Protein AF-A0A3N5SC02-F1 (afdb_monomer_lite)

Sequence (130 aa):
MKNLKIAFLLISLFAVVNLIISGACYLYIGITEFKGYLVGTTLSFLLSALWVLGARKGMKSNTMVLLAITLGGFPLRLALQGVFAFAGLYIIKMSTMHFALAFLVGTILSLIVEIWFFNTMTVPGRKKLQ

Radius of gyration: 16.86 Å; chains: 1; bounding box: 32×32×55 Å

Foldseek 3Di:
DVLLVVLVVLLVVVLVVLVVVLVVCPVPPHDQLSVLSVVLSVVLSVLLVVLSVQCVVCVVPDLVSNVCSLVVSLVVLVVVLVVCLVCCVPPVVHDSVSNSVNNVVSNVSSSVSSVVSSVVPPDPDDDPPD

Structure (mmCIF, N/CA/C/O backbone):
data_AF-A0A3N5SC02-F1
#
_entry.id   AF-A0A3N5SC02-F1
#
loop_
_atom_site.group_PDB
_atom_site.id
_atom_site.type_symbol
_atom_site.label_atom_id
_atom_site.label_alt_id
_atom_site.label_comp_id
_atom_site.label_asym_id
_atom_site.label_entity_id
_atom_site.label_seq_id
_atom_site.pdbx_PDB_ins_code
_atom_site.Cartn_x
_atom_site.Cartn_y
_atom_site.Cartn_z
_atom_site.occupancy
_atom_site.B_iso_or_equiv
_atom_site.auth_seq_id
_atom_site.auth_comp_id
_atom_site.auth_asym_id
_atom_site.auth_atom_id
_atom_site.pdbx_PDB_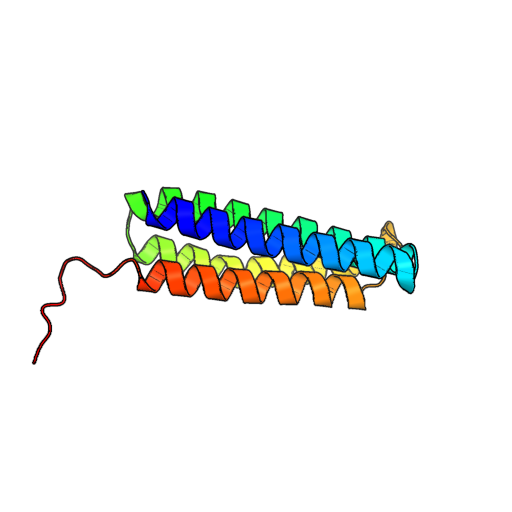model_num
ATOM 1 N N . MET A 1 1 ? -18.161 4.319 12.500 1.00 51.88 1 MET A N 1
ATOM 2 C CA . MET A 1 1 ? -18.091 4.019 11.044 1.00 51.88 1 MET A CA 1
ATOM 3 C C . MET A 1 1 ? -17.614 5.187 10.171 1.00 51.88 1 MET A C 1
ATOM 5 O O . MET A 1 1 ? -17.079 4.908 9.107 1.00 51.88 1 MET A O 1
ATOM 9 N N . LYS A 1 2 ? -17.751 6.465 10.576 1.00 59.88 2 LYS A N 1
ATOM 10 C CA . LYS A 1 2 ? -17.233 7.614 9.796 1.00 59.88 2 LYS A CA 1
ATOM 11 C C . LYS A 1 2 ? -15.700 7.586 9.621 1.00 59.88 2 LYS A C 1
ATOM 13 O O . LYS A 1 2 ? -15.235 7.693 8.495 1.00 59.88 2 LYS A O 1
ATOM 18 N N . ASN A 1 3 ? -14.937 7.301 10.680 1.00 61.72 3 ASN A N 1
ATOM 19 C CA . ASN A 1 3 ? -13.461 7.299 10.631 1.00 61.72 3 ASN A CA 1
ATOM 20 C C . ASN A 1 3 ? -12.879 6.206 9.715 1.00 61.72 3 ASN A C 1
ATOM 22 O O . ASN A 1 3 ? -11.865 6.426 9.066 1.00 61.72 3 ASN A O 1
ATOM 26 N N . LEU A 1 4 ? -13.550 5.053 9.597 1.00 61.84 4 LEU A N 1
ATOM 27 C CA . LEU A 1 4 ? -13.118 3.967 8.705 1.00 61.84 4 LEU A CA 1
ATOM 28 C C . LEU A 1 4 ? -13.371 4.309 7.229 1.00 61.84 4 LEU A C 1
ATOM 30 O O . LEU A 1 4 ? -12.553 3.983 6.376 1.00 61.84 4 LEU A O 1
ATOM 34 N N . LYS A 1 5 ? -14.464 5.030 6.931 1.00 63.69 5 LYS A N 1
ATOM 35 C CA . LYS A 1 5 ? -14.701 5.581 5.587 1.00 63.69 5 LYS A CA 1
ATOM 36 C C . LYS A 1 5 ? -13.642 6.621 5.218 1.00 63.69 5 LYS A C 1
ATOM 38 O O . LYS A 1 5 ? -13.185 6.616 4.086 1.00 63.69 5 LYS A O 1
ATOM 43 N N . ILE A 1 6 ? -13.226 7.461 6.169 1.00 68.50 6 ILE A N 1
ATOM 44 C CA . ILE A 1 6 ? -12.163 8.458 5.965 1.00 68.50 6 ILE A CA 1
ATOM 45 C C . ILE A 1 6 ? -10.810 7.772 5.724 1.00 68.50 6 ILE A C 1
ATOM 47 O O . ILE A 1 6 ? -10.120 8.135 4.781 1.00 68.50 6 ILE A O 1
ATOM 51 N N . ALA A 1 7 ? -10.466 6.737 6.498 1.00 64.50 7 ALA A N 1
ATOM 52 C CA . ALA A 1 7 ? -9.244 5.958 6.283 1.00 64.50 7 ALA A CA 1
ATOM 53 C C . ALA A 1 7 ? -9.222 5.281 4.901 1.00 64.50 7 ALA A C 1
ATOM 55 O O . ALA A 1 7 ? -8.219 5.347 4.195 1.00 64.50 7 ALA A O 1
ATOM 56 N N . PHE A 1 8 ? -10.347 4.694 4.476 1.00 68.38 8 PHE A N 1
ATOM 57 C CA . PHE A 1 8 ? -10.476 4.126 3.132 1.00 68.38 8 PHE A CA 1
ATOM 58 C C . PHE A 1 8 ? -10.337 5.192 2.036 1.00 68.38 8 PHE A C 1
ATOM 60 O O . PHE A 1 8 ? -9.669 4.959 1.033 1.00 68.38 8 PHE A O 1
ATOM 67 N N . LEU A 1 9 ? -10.922 6.375 2.240 1.00 70.38 9 LEU A N 1
ATOM 68 C CA . LEU A 1 9 ? -10.839 7.487 1.293 1.00 70.38 9 LEU A CA 1
ATOM 69 C C . LEU A 1 9 ? -9.403 8.025 1.188 1.00 70.38 9 LEU A C 1
ATOM 71 O O . LEU A 1 9 ? -8.939 8.255 0.078 1.00 70.38 9 LEU A O 1
ATOM 75 N N . LEU A 1 10 ? -8.663 8.127 2.301 1.00 70.50 10 LEU A N 1
ATOM 76 C CA . LEU A 1 10 ? -7.239 8.487 2.281 1.00 70.50 10 LEU A CA 1
ATOM 77 C C . LEU A 1 10 ? -6.390 7.445 1.543 1.00 70.50 10 LEU A C 1
ATOM 79 O O . LEU A 1 10 ? -5.578 7.812 0.700 1.00 70.50 10 LEU A O 1
ATOM 83 N N . ILE A 1 11 ? -6.589 6.152 1.818 1.00 72.62 11 ILE A N 1
ATOM 84 C CA . ILE A 1 11 ? -5.855 5.074 1.134 1.00 72.62 11 ILE A CA 1
ATOM 85 C C . ILE A 1 11 ? -6.156 5.090 -0.369 1.00 72.62 11 ILE A C 1
ATOM 87 O O . ILE A 1 11 ? -5.247 4.965 -1.187 1.00 72.62 11 ILE A O 1
ATOM 91 N N . SER A 1 12 ? -7.419 5.306 -0.743 1.00 67.81 12 SER A N 1
ATOM 92 C CA . SER A 1 12 ? -7.824 5.447 -2.141 1.00 67.81 12 SER A CA 1
ATOM 93 C C . SER A 1 12 ? -7.222 6.691 -2.797 1.00 67.81 12 SER A C 1
ATOM 95 O O . SER A 1 12 ? -6.819 6.623 -3.953 1.00 67.81 12 SER A O 1
ATOM 97 N N . LEU A 1 13 ? -7.130 7.816 -2.084 1.00 72.56 13 LEU A N 1
ATOM 98 C CA . LEU A 1 13 ? -6.510 9.041 -2.590 1.00 72.56 13 LEU A CA 1
ATOM 99 C C . LEU A 1 13 ? -5.019 8.821 -2.877 1.00 72.56 13 LEU A C 1
ATOM 101 O O . LEU A 1 13 ? -4.547 9.157 -3.960 1.00 72.56 13 LEU A O 1
ATOM 105 N N . PHE A 1 14 ? -4.291 8.190 -1.953 1.00 71.69 14 PHE A N 1
ATOM 106 C CA . PHE A 1 14 ? -2.880 7.857 -2.158 1.00 71.69 14 PHE A CA 1
ATOM 107 C C . PHE A 1 14 ? -2.666 6.862 -3.299 1.00 71.69 14 PHE A C 1
ATOM 109 O O . PHE A 1 14 ? -1.689 6.977 -4.038 1.00 71.69 14 PHE A O 1
ATOM 116 N N . ALA A 1 15 ? -3.589 5.920 -3.491 1.00 68.19 15 ALA A N 1
ATOM 117 C CA . ALA A 1 15 ? -3.555 5.013 -4.630 1.00 68.19 15 ALA A CA 1
ATOM 118 C C . ALA A 1 15 ? -3.702 5.763 -5.959 1.00 68.19 15 ALA A C 1
ATOM 120 O O . ALA A 1 15 ? -2.938 5.509 -6.884 1.00 68.19 15 ALA A O 1
ATOM 121 N N . VAL A 1 16 ? -4.631 6.721 -6.038 1.00 73.94 16 VAL A N 1
ATOM 122 C CA . VAL A 1 16 ? -4.832 7.557 -7.232 1.00 73.94 16 VAL A CA 1
ATOM 123 C C . VAL A 1 16 ? -3.602 8.423 -7.507 1.00 73.94 16 VAL A C 1
ATOM 125 O O . VAL A 1 16 ? -3.158 8.488 -8.648 1.00 73.94 16 VAL A O 1
ATOM 128 N N . VAL A 1 17 ? -2.996 9.022 -6.477 1.00 74.19 17 VAL A N 1
ATOM 129 C CA . VAL A 1 17 ? -1.755 9.804 -6.624 1.00 74.19 17 VAL A CA 1
ATOM 130 C C . VAL A 1 17 ? -0.606 8.932 -7.139 1.00 74.19 17 VAL A C 1
ATOM 132 O O . VAL A 1 17 ? 0.047 9.306 -8.110 1.00 74.19 17 VAL A O 1
ATOM 135 N N . ASN A 1 18 ? -0.395 7.742 -6.569 1.00 70.44 18 ASN A N 1
ATOM 136 C CA . ASN A 1 18 ? 0.639 6.821 -7.056 1.00 70.44 18 ASN A CA 1
ATOM 137 C C . ASN A 1 18 ? 0.348 6.309 -8.479 1.00 70.44 18 ASN A C 1
ATOM 139 O O . ASN A 1 18 ? 1.276 6.093 -9.255 1.00 70.44 18 ASN A O 1
ATOM 143 N N . LEU A 1 19 ? -0.923 6.172 -8.862 1.00 68.75 19 LEU A N 1
ATOM 144 C CA . LEU A 1 19 ? -1.324 5.787 -10.218 1.00 68.75 19 LEU A CA 1
ATOM 145 C C . LEU A 1 19 ? -1.057 6.913 -11.232 1.00 68.75 19 LEU A C 1
ATOM 147 O O . LEU A 1 19 ? -0.580 6.642 -12.332 1.00 68.75 19 LEU A O 1
ATOM 151 N N . ILE A 1 20 ? -1.265 8.175 -10.847 1.00 74.50 20 ILE A N 1
ATOM 152 C CA . ILE A 1 20 ? -0.893 9.346 -11.660 1.00 74.50 20 ILE A CA 1
ATOM 153 C C . ILE A 1 20 ? 0.631 9.412 -11.841 1.00 74.50 20 ILE A C 1
ATOM 155 O O . ILE A 1 20 ? 1.105 9.626 -12.956 1.00 74.50 20 ILE A O 1
ATOM 159 N N . ILE A 1 21 ? 1.410 9.159 -10.782 1.00 67.94 21 ILE A N 1
ATOM 160 C CA . ILE A 1 21 ? 2.882 9.123 -10.855 1.00 67.94 21 ILE A CA 1
ATOM 161 C C . ILE A 1 21 ? 3.363 7.945 -11.720 1.00 67.94 21 ILE A C 1
ATOM 163 O O . ILE A 1 21 ? 4.306 8.091 -12.499 1.00 67.94 21 ILE A O 1
ATOM 167 N N . SER A 1 22 ? 2.674 6.801 -11.661 1.00 62.59 22 SER A N 1
ATOM 168 C CA . SER A 1 22 ? 2.912 5.674 -12.567 1.00 62.59 22 SER A CA 1
ATOM 169 C C . SER A 1 22 ? 2.674 6.073 -14.029 1.00 62.59 22 SER A C 1
ATOM 171 O O . SER A 1 22 ? 3.526 5.820 -14.878 1.00 62.59 22 SER A O 1
ATOM 173 N N . GLY A 1 23 ? 1.567 6.765 -14.322 1.00 59.59 23 GLY A N 1
ATOM 174 C CA . GLY A 1 23 ? 1.273 7.297 -15.656 1.00 59.59 23 GLY A CA 1
ATOM 175 C C . GLY A 1 23 ? 2.305 8.321 -16.141 1.00 59.59 23 GLY A C 1
ATOM 176 O O . GLY A 1 23 ? 2.686 8.304 -17.309 1.00 59.59 23 GLY A O 1
ATOM 177 N N . ALA A 1 24 ? 2.838 9.154 -15.246 1.00 61.88 24 ALA A N 1
ATOM 178 C CA . ALA A 1 24 ? 3.940 10.056 -15.570 1.00 61.88 24 ALA A CA 1
ATOM 179 C C . ALA A 1 24 ? 5.234 9.285 -15.907 1.00 61.88 24 ALA A C 1
ATOM 181 O O . ALA A 1 24 ? 5.892 9.598 -16.896 1.00 61.88 24 ALA A O 1
ATOM 182 N N . CYS A 1 25 ? 5.567 8.216 -15.172 1.00 58.50 25 CYS A N 1
ATOM 183 C CA . CYS A 1 25 ? 6.717 7.359 -15.505 1.00 58.50 25 CYS A CA 1
ATOM 184 C C . CYS A 1 25 ? 6.578 6.681 -16.881 1.00 58.50 25 CYS A C 1
ATOM 186 O O . CYS A 1 25 ? 7.583 6.476 -17.565 1.00 58.50 25 CYS A O 1
ATOM 188 N N . TYR A 1 26 ? 5.349 6.372 -17.313 1.00 58.19 26 TYR A N 1
ATOM 189 C CA . TYR A 1 26 ? 5.083 5.835 -18.652 1.00 58.19 26 TYR A CA 1
ATOM 190 C C . TYR A 1 26 ? 5.417 6.835 -19.764 1.00 58.19 26 TYR A C 1
ATOM 192 O O . TYR A 1 26 ? 5.976 6.445 -20.786 1.00 58.19 26 TYR A O 1
ATOM 200 N N . LEU A 1 27 ? 5.098 8.116 -19.561 1.00 59.44 27 LEU A N 1
ATOM 201 C CA . LEU A 1 27 ? 5.285 9.158 -20.573 1.00 59.44 27 LEU A CA 1
ATOM 202 C C . LEU A 1 27 ? 6.741 9.629 -20.702 1.00 59.44 27 LEU A C 1
ATOM 204 O O . LEU A 1 27 ? 7.139 10.027 -21.792 1.00 59.44 27 LEU A O 1
ATOM 208 N N . TYR A 1 28 ? 7.529 9.581 -19.621 1.00 61.53 28 TYR A N 1
ATOM 209 C CA . TYR A 1 28 ? 8.853 10.218 -19.585 1.00 61.53 28 TYR A CA 1
ATOM 210 C C . TYR A 1 28 ? 10.060 9.265 -19.543 1.00 61.53 28 TYR A C 1
ATOM 212 O O . TYR A 1 28 ? 11.162 9.722 -19.833 1.00 61.53 28 TYR A O 1
ATOM 220 N N . ILE A 1 29 ? 9.908 7.980 -19.177 1.00 59.47 29 ILE A N 1
ATOM 221 C CA . ILE A 1 29 ? 11.071 7.123 -18.840 1.00 59.47 29 ILE A CA 1
ATOM 222 C C . ILE A 1 29 ? 11.095 5.785 -19.601 1.00 59.47 29 ILE A C 1
ATOM 224 O O . ILE A 1 29 ? 12.144 5.396 -20.111 1.00 59.47 29 ILE A O 1
ATOM 228 N N . GLY A 1 30 ? 9.963 5.079 -19.722 1.00 63.91 30 GLY A N 1
ATOM 229 C CA . GLY A 1 30 ? 9.870 3.853 -20.530 1.00 63.91 30 GLY A CA 1
ATOM 230 C C . GLY A 1 30 ? 9.012 2.726 -19.938 1.00 63.91 30 GLY A C 1
ATOM 231 O O . GLY A 1 30 ? 8.626 2.730 -18.769 1.00 63.91 30 GLY A O 1
ATOM 232 N N . ILE A 1 31 ? 8.716 1.715 -20.767 1.00 67.12 31 ILE A N 1
ATOM 233 C CA . ILE A 1 31 ? 7.772 0.615 -20.465 1.00 67.12 31 ILE A CA 1
ATOM 234 C C . ILE A 1 31 ? 8.225 -0.276 -19.296 1.00 67.12 31 ILE A C 1
ATOM 236 O O . ILE A 1 31 ? 7.392 -0.772 -18.535 1.00 67.12 31 ILE A O 1
ATOM 240 N N . THR A 1 32 ? 9.529 -0.508 -19.141 1.00 67.62 32 THR A N 1
ATOM 241 C CA . THR A 1 32 ? 10.099 -1.341 -18.065 1.00 67.62 32 THR A CA 1
ATOM 242 C C . THR A 1 32 ? 9.962 -0.690 -16.690 1.00 67.62 32 THR A C 1
ATOM 244 O O . THR A 1 32 ? 9.711 -1.384 -15.701 1.00 67.62 32 THR A O 1
ATOM 247 N N . GLU A 1 33 ? 10.064 0.638 -16.643 1.00 69.25 33 GLU A N 1
ATOM 248 C CA . GLU A 1 33 ? 9.938 1.451 -15.432 1.00 69.25 33 GLU A CA 1
ATOM 249 C C . GLU A 1 33 ? 8.482 1.615 -15.011 1.00 69.25 33 GLU A C 1
ATOM 251 O O . GLU A 1 33 ? 8.129 1.423 -13.845 1.00 69.25 33 GLU A O 1
ATOM 256 N N . PHE A 1 34 ? 7.605 1.833 -15.990 1.00 71.88 34 PHE A N 1
ATOM 257 C CA . PHE A 1 34 ? 6.165 1.829 -15.780 1.00 71.88 34 PHE A CA 1
ATOM 258 C C . PHE A 1 34 ? 5.668 0.521 -15.160 1.00 71.88 34 PHE A C 1
ATOM 260 O O . PHE A 1 34 ? 4.925 0.553 -14.182 1.00 71.88 34 PHE A O 1
ATOM 267 N N . LYS A 1 35 ? 6.102 -0.633 -15.687 1.00 69.69 35 LYS A N 1
ATOM 268 C CA . LYS A 1 35 ? 5.712 -1.947 -15.151 1.00 69.69 35 LYS A CA 1
ATOM 269 C C . LYS A 1 35 ? 6.138 -2.116 -13.695 1.00 69.69 35 LYS A C 1
ATOM 271 O O . LYS A 1 35 ? 5.328 -2.557 -12.885 1.00 69.69 35 LYS A O 1
ATOM 276 N N . GLY A 1 36 ? 7.370 -1.727 -13.359 1.00 69.25 36 GLY A N 1
ATOM 277 C CA . GLY A 1 36 ? 7.865 -1.766 -11.981 1.00 69.25 36 GLY A CA 1
ATOM 278 C C . GLY A 1 36 ? 7.021 -0.900 -11.050 1.00 69.25 36 GLY A C 1
ATOM 279 O O . GLY A 1 36 ? 6.517 -1.380 -10.032 1.00 69.25 36 GLY A O 1
ATOM 280 N N . TYR A 1 37 ? 6.792 0.353 -11.440 1.00 76.44 37 TYR A N 1
ATOM 281 C CA . TYR A 1 37 ? 6.026 1.305 -10.641 1.00 76.44 37 TYR A CA 1
ATOM 282 C C . TYR A 1 37 ? 4.554 0.891 -10.482 1.00 76.44 37 TYR A C 1
ATOM 284 O O . TYR A 1 37 ? 3.991 0.990 -9.390 1.00 76.44 37 TYR A O 1
ATOM 292 N N . LEU A 1 38 ? 3.930 0.378 -11.548 1.00 76.88 38 LEU A N 1
ATOM 293 C CA . LEU A 1 38 ? 2.537 -0.064 -11.545 1.00 76.88 38 LEU A CA 1
ATOM 294 C C . LEU A 1 38 ? 2.346 -1.283 -10.644 1.00 76.88 38 LEU A C 1
ATOM 296 O O . LEU A 1 38 ? 1.477 -1.256 -9.778 1.00 76.88 38 LEU A O 1
ATOM 300 N N . VAL A 1 39 ? 3.195 -2.310 -10.770 1.00 79.69 39 VAL A N 1
ATOM 301 C CA . VAL A 1 39 ? 3.123 -3.501 -9.906 1.00 79.69 39 VAL A CA 1
ATOM 302 C C . VAL A 1 39 ? 3.350 -3.121 -8.440 1.00 79.69 39 VAL A C 1
ATOM 304 O O . VAL A 1 39 ? 2.604 -3.576 -7.574 1.00 79.69 39 VAL A O 1
ATOM 307 N N . GLY A 1 40 ? 4.312 -2.236 -8.152 1.00 77.44 40 GLY A N 1
ATOM 308 C CA . GLY A 1 40 ? 4.558 -1.734 -6.796 1.00 77.44 40 GLY A CA 1
ATOM 309 C C . GLY A 1 40 ? 3.363 -0.972 -6.221 1.00 77.44 40 GLY A C 1
ATOM 310 O O . GLY A 1 40 ? 2.962 -1.208 -5.080 1.00 77.44 40 GLY A O 1
ATOM 311 N N . THR A 1 41 ? 2.732 -0.124 -7.035 1.00 80.06 41 THR A N 1
ATOM 312 C CA . THR A 1 41 ? 1.539 0.641 -6.651 1.00 80.06 41 THR A CA 1
ATOM 313 C C . THR A 1 41 ? 0.339 -0.270 -6.403 1.00 80.06 41 THR A C 1
ATOM 315 O O . THR A 1 41 ? -0.320 -0.157 -5.368 1.00 80.06 41 THR A O 1
ATOM 318 N N . THR A 1 42 ? 0.064 -1.209 -7.313 1.00 80.88 42 THR A N 1
ATOM 319 C CA . THR A 1 42 ? -1.056 -2.147 -7.183 1.00 80.88 42 THR A CA 1
ATOM 320 C C . THR A 1 42 ? -0.887 -3.040 -5.962 1.00 80.88 42 THR A C 1
ATOM 322 O O . THR A 1 42 ? -1.833 -3.202 -5.195 1.00 80.88 42 THR A O 1
ATOM 325 N N . LEU A 1 43 ? 0.313 -3.583 -5.740 1.00 82.44 43 LEU A N 1
ATOM 326 C CA . LEU A 1 43 ? 0.586 -4.446 -4.595 1.00 82.44 43 LEU A CA 1
ATOM 327 C C . LEU A 1 43 ? 0.438 -3.666 -3.280 1.00 82.44 43 LEU A C 1
ATOM 329 O O . LEU A 1 43 ? -0.260 -4.116 -2.375 1.00 82.44 43 LEU A O 1
ATOM 333 N N . SER A 1 44 ? 1.009 -2.461 -3.192 1.00 81.00 44 SER A N 1
ATOM 334 C CA . SER A 1 44 ? 0.875 -1.606 -2.007 1.00 81.00 44 SER A CA 1
ATOM 335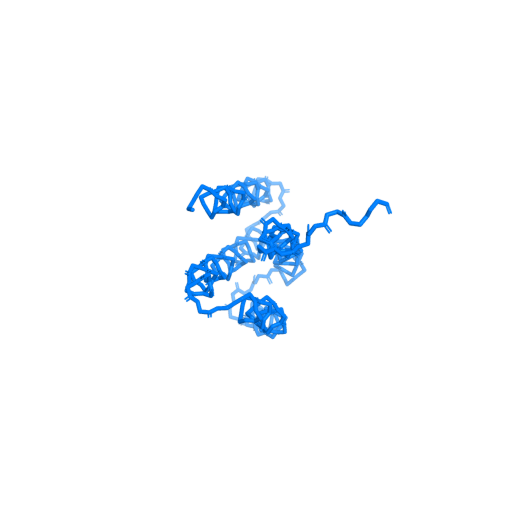 C C . SER A 1 44 ? -0.588 -1.246 -1.712 1.00 81.00 44 SER A C 1
ATOM 337 O O . SER A 1 44 ? -1.037 -1.332 -0.564 1.00 81.00 44 SER A O 1
ATOM 339 N N . PHE A 1 45 ? -1.371 -0.940 -2.751 1.00 79.12 45 PHE A N 1
ATOM 340 C CA . PHE A 1 45 ? -2.805 -0.695 -2.616 1.00 79.12 45 PHE A CA 1
ATOM 341 C C . PHE A 1 45 ? -3.557 -1.933 -2.122 1.00 79.12 45 PHE A C 1
ATOM 343 O O . PHE A 1 45 ? -4.371 -1.830 -1.204 1.00 79.12 45 PHE A O 1
ATOM 350 N N . LEU A 1 46 ? -3.255 -3.110 -2.676 1.00 82.50 46 LEU A N 1
ATOM 351 C CA . LEU A 1 46 ? -3.903 -4.365 -2.301 1.00 82.50 46 LEU A CA 1
ATOM 352 C C . LEU A 1 46 ? -3.670 -4.691 -0.819 1.00 82.50 46 LEU A C 1
ATOM 354 O O . LEU A 1 46 ? -4.608 -5.041 -0.103 1.00 82.50 46 LEU A O 1
ATOM 358 N N . LEU A 1 47 ? -2.437 -4.516 -0.336 1.00 80.88 47 LEU A N 1
ATOM 359 C CA . LEU A 1 47 ? -2.093 -4.732 1.070 1.00 80.88 47 LEU A CA 1
ATOM 360 C C . LEU A 1 47 ? -2.726 -3.683 1.992 1.00 80.88 47 LEU A C 1
ATOM 362 O O . LEU A 1 47 ? -3.157 -4.022 3.095 1.00 80.88 47 LEU A O 1
ATOM 366 N N . SER A 1 48 ? -2.838 -2.435 1.540 1.00 77.31 48 SER A N 1
ATOM 367 C CA . SER A 1 48 ? -3.540 -1.379 2.280 1.00 77.31 48 SER A CA 1
ATOM 368 C C . SER A 1 48 ? -5.043 -1.673 2.374 1.00 77.31 48 SER A C 1
ATOM 370 O O . SER A 1 48 ? -5.647 -1.526 3.435 1.00 77.31 48 SER A O 1
ATOM 372 N N . ALA A 1 49 ? -5.659 -2.173 1.300 1.00 76.06 49 ALA A N 1
ATOM 373 C CA . ALA A 1 49 ? -7.056 -2.603 1.304 1.00 76.06 49 ALA A CA 1
ATOM 374 C C . ALA A 1 49 ? -7.281 -3.814 2.226 1.00 76.06 49 ALA A C 1
ATOM 376 O O . ALA A 1 49 ? -8.244 -3.833 2.998 1.00 76.06 49 ALA A O 1
ATOM 377 N N . LEU A 1 50 ? -6.368 -4.793 2.203 1.00 79.69 50 LEU A N 1
ATOM 378 C CA . LEU A 1 50 ? -6.382 -5.934 3.121 1.00 79.69 50 LEU A CA 1
ATOM 379 C C . LEU A 1 50 ? -6.309 -5.464 4.578 1.00 79.69 50 LEU A C 1
ATOM 381 O O . LEU A 1 50 ? -7.054 -5.954 5.430 1.00 79.69 50 LEU A O 1
ATOM 385 N N . TRP A 1 51 ? -5.469 -4.464 4.852 1.00 82.19 51 TRP A N 1
ATOM 386 C CA . TRP A 1 51 ? -5.404 -3.844 6.165 1.00 82.19 51 TRP A CA 1
ATOM 387 C C . TRP A 1 51 ? -6.734 -3.198 6.562 1.00 82.19 51 TRP A C 1
ATOM 389 O O . TRP A 1 51 ? -7.193 -3.443 7.670 1.00 82.19 51 TRP A O 1
ATOM 399 N N . VAL A 1 52 ? -7.419 -2.459 5.678 1.00 78.06 52 VAL A N 1
ATOM 400 C CA . VAL A 1 52 ? -8.739 -1.865 5.991 1.00 78.06 52 VAL A CA 1
ATOM 401 C C . VAL A 1 52 ? -9.771 -2.937 6.357 1.00 78.06 52 VAL A C 1
ATOM 403 O O . VAL A 1 52 ? -10.574 -2.746 7.277 1.00 78.06 52 VAL A O 1
ATOM 406 N N . LEU A 1 53 ? -9.755 -4.084 5.671 1.00 76.00 53 LEU A N 1
ATOM 407 C CA . LEU A 1 53 ? -10.616 -5.222 6.008 1.00 76.00 53 LEU A CA 1
ATOM 408 C C . LEU A 1 53 ? -10.262 -5.805 7.383 1.00 76.00 53 LEU A C 1
ATOM 410 O O . LEU A 1 53 ? -11.157 -6.029 8.205 1.00 76.00 53 LEU A O 1
ATOM 414 N N . GLY A 1 54 ? -8.966 -5.984 7.655 1.00 77.44 54 GLY A N 1
ATOM 415 C CA . GLY A 1 54 ? -8.454 -6.377 8.967 1.00 77.44 54 GLY A CA 1
ATOM 416 C C . GLY A 1 54 ? -8.868 -5.392 10.058 1.00 77.44 54 GLY A C 1
ATOM 417 O O . GLY A 1 54 ? -9.376 -5.798 11.101 1.00 77.44 54 GLY A O 1
ATOM 418 N N . ALA A 1 55 ? -8.779 -4.094 9.778 1.00 72.62 55 ALA A N 1
ATOM 419 C CA . ALA A 1 55 ? -9.145 -3.019 10.679 1.00 72.62 55 ALA A CA 1
ATOM 420 C C . ALA A 1 55 ? -10.642 -3.013 10.998 1.00 72.62 55 ALA A C 1
ATOM 422 O O . ALA A 1 55 ? -11.036 -2.892 12.158 1.00 72.62 55 ALA A O 1
ATOM 423 N N . ARG A 1 56 ? -11.495 -3.242 9.993 1.00 73.38 56 ARG A N 1
ATOM 424 C CA . ARG A 1 56 ? -12.947 -3.370 10.177 1.00 73.38 56 ARG A CA 1
ATOM 425 C C . ARG A 1 56 ? -13.313 -4.527 11.107 1.00 73.38 56 ARG A C 1
ATOM 427 O O . ARG A 1 56 ? -14.260 -4.402 11.884 1.00 73.38 56 ARG A O 1
ATOM 434 N N . LYS A 1 57 ? -12.580 -5.643 11.029 1.00 70.19 57 LYS A N 1
ATOM 435 C CA . LYS A 1 57 ? -12.769 -6.806 11.908 1.00 70.19 57 LYS A CA 1
ATOM 436 C C . LYS A 1 57 ? -12.167 -6.562 13.298 1.00 70.19 57 LYS A C 1
ATOM 438 O O . LYS A 1 57 ? -12.823 -6.854 14.294 1.00 70.19 57 LYS A O 1
ATOM 443 N N . GLY A 1 58 ? -10.986 -5.946 13.369 1.00 67.31 58 GLY A N 1
ATOM 444 C CA . GLY A 1 58 ? -10.286 -5.592 14.609 1.00 67.31 58 GLY A CA 1
ATOM 445 C C . GLY A 1 58 ? -11.074 -4.619 15.487 1.00 67.31 58 GLY A C 1
ATOM 446 O O . GLY A 1 58 ? -11.159 -4.825 16.695 1.00 67.31 58 GLY A O 1
ATOM 447 N N . MET A 1 59 ? -11.767 -3.648 14.879 1.00 69.19 59 MET A N 1
ATOM 448 C CA . MET A 1 59 ? -12.676 -2.724 15.576 1.00 69.19 59 MET A CA 1
ATOM 449 C C . MET A 1 59 ? -13.788 -3.412 16.375 1.00 69.19 59 MET A C 1
ATOM 451 O O . MET A 1 59 ? -14.283 -2.831 17.335 1.00 69.19 59 MET A O 1
ATOM 455 N N . LYS A 1 60 ? -14.225 -4.611 15.967 1.00 66.31 60 LYS A N 1
ATOM 456 C CA . LYS A 1 60 ? -15.262 -5.371 16.682 1.00 66.31 60 LYS A CA 1
ATOM 457 C C . LYS A 1 60 ? -14.705 -6.237 17.814 1.00 66.31 60 LYS A C 1
ATOM 459 O O . LYS A 1 60 ? -15.492 -6.730 18.610 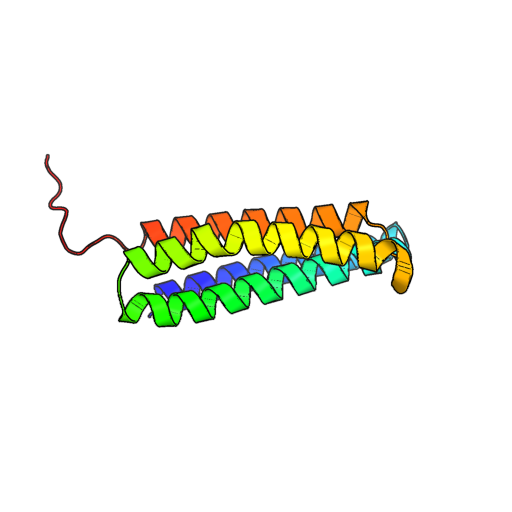1.00 66.31 60 LYS A O 1
ATOM 464 N N . SER A 1 61 ? -13.391 -6.468 17.850 1.00 58.97 61 SER A N 1
ATOM 465 C CA . SER A 1 61 ? -12.768 -7.454 18.736 1.00 58.97 61 SER A CA 1
ATOM 466 C C . SER A 1 61 ? -11.973 -6.810 19.871 1.00 58.97 61 SER A C 1
ATOM 468 O O . SER A 1 61 ? -12.230 -7.149 21.020 1.00 58.97 61 SER A O 1
ATOM 470 N N . ASN A 1 62 ? -11.020 -5.913 19.574 1.00 65.44 62 ASN A N 1
ATOM 471 C CA . ASN A 1 62 ? -10.257 -5.146 20.570 1.00 65.44 62 ASN A CA 1
ATOM 472 C C . ASN A 1 62 ? -9.210 -4.232 19.905 1.00 65.44 62 ASN A C 1
ATOM 474 O O . ASN A 1 62 ? -8.645 -4.584 18.867 1.00 65.44 62 ASN A O 1
ATOM 478 N N . THR A 1 63 ? -8.848 -3.117 20.548 1.00 66.06 63 THR A N 1
ATOM 479 C CA . THR A 1 63 ? -7.809 -2.186 20.052 1.00 66.06 63 THR A CA 1
ATOM 480 C C . THR A 1 63 ? -6.434 -2.859 19.928 1.00 66.06 63 THR A C 1
ATOM 482 O O . THR A 1 63 ? -5.679 -2.573 19.004 1.00 66.06 63 THR A O 1
ATOM 485 N N . MET A 1 64 ? -6.126 -3.825 20.800 1.00 67.56 64 MET A N 1
ATOM 486 C CA . MET A 1 64 ? -4.869 -4.589 20.764 1.00 67.56 64 MET A CA 1
ATOM 487 C C . MET A 1 64 ? -4.746 -5.486 19.519 1.00 67.56 64 MET A C 1
ATOM 489 O O . MET A 1 64 ? -3.656 -5.644 18.977 1.00 67.56 64 MET A O 1
ATOM 493 N N . VAL A 1 65 ? -5.865 -6.013 19.008 1.00 69.50 65 VAL A N 1
ATOM 494 C CA . VAL A 1 65 ? -5.894 -6.807 17.766 1.00 69.50 65 VAL A CA 1
ATOM 495 C C . VAL A 1 65 ? -5.628 -5.915 16.553 1.00 69.50 65 VAL A C 1
ATOM 497 O O . VAL A 1 65 ? -4.940 -6.325 15.623 1.00 69.50 65 VAL A O 1
ATOM 500 N N . LEU A 1 66 ? -6.118 -4.672 16.578 1.00 70.88 66 LEU A N 1
ATOM 501 C CA . LEU A 1 66 ? -5.838 -3.687 15.533 1.00 70.88 66 LEU A CA 1
ATOM 502 C C . LEU A 1 66 ? -4.338 -3.377 15.442 1.00 70.88 66 LEU A C 1
ATOM 504 O O . LEU A 1 66 ? -3.784 -3.352 14.346 1.00 70.88 66 LEU A O 1
ATOM 508 N N . LEU A 1 67 ? -3.694 -3.203 16.600 1.00 73.88 67 LEU A N 1
ATOM 509 C CA . LEU A 1 67 ? -2.255 -2.971 16.701 1.00 73.88 67 LEU A CA 1
ATOM 510 C C . LEU A 1 67 ? -1.444 -4.185 16.225 1.00 73.88 67 LEU A C 1
ATOM 512 O O . LEU A 1 67 ? -0.442 -4.032 15.538 1.00 73.88 67 LEU A O 1
ATOM 516 N N . ALA A 1 68 ? -1.885 -5.402 16.550 1.00 76.00 68 ALA A N 1
ATOM 517 C CA . ALA A 1 68 ? -1.230 -6.620 16.078 1.00 76.00 68 ALA A CA 1
ATOM 518 C C . ALA A 1 68 ? -1.293 -6.754 14.544 1.00 76.00 68 ALA A C 1
ATOM 520 O O . ALA A 1 68 ? -0.335 -7.213 13.927 1.00 76.00 68 ALA A O 1
ATOM 521 N N . ILE A 1 69 ? -2.389 -6.315 13.916 1.00 77.44 69 ILE A N 1
ATOM 522 C CA . ILE A 1 69 ? -2.543 -6.327 12.453 1.00 77.44 69 ILE A CA 1
ATOM 523 C C . ILE A 1 69 ? -1.644 -5.275 11.785 1.00 77.44 69 ILE A C 1
ATOM 525 O O . ILE A 1 69 ? -1.054 -5.574 10.748 1.00 77.44 69 ILE A O 1
ATOM 529 N N . THR A 1 70 ? -1.503 -4.070 12.353 1.00 75.75 70 THR A N 1
ATOM 530 C CA . THR A 1 70 ? -0.588 -3.040 11.816 1.00 75.75 70 THR A CA 1
ATOM 531 C C . THR A 1 70 ? 0.877 -3.463 11.963 1.00 75.75 70 THR A C 1
ATOM 533 O O . THR A 1 70 ? 1.621 -3.473 10.983 1.00 75.75 70 THR A O 1
ATOM 536 N N . LEU A 1 71 ? 1.289 -3.895 13.162 1.00 77.25 71 LEU A N 1
ATOM 537 C CA . LEU A 1 71 ? 2.664 -4.334 13.433 1.00 77.25 71 LEU A CA 1
ATOM 538 C C . LEU A 1 71 ? 3.028 -5.626 12.700 1.00 77.25 71 LEU A C 1
ATOM 540 O O . LEU A 1 71 ? 4.126 -5.719 12.166 1.00 77.25 71 LEU A O 1
ATOM 544 N N . GLY A 1 72 ? 2.123 -6.605 12.636 1.00 79.19 72 GLY A N 1
ATOM 545 C CA . GLY A 1 72 ? 2.348 -7.856 11.906 1.00 79.19 72 GLY A CA 1
ATOM 546 C C . GLY A 1 72 ? 2.262 -7.693 10.385 1.00 79.19 72 GLY A C 1
ATOM 547 O O . GLY A 1 72 ? 2.928 -8.411 9.640 1.00 79.19 72 GLY A O 1
ATOM 548 N N . GLY A 1 73 ? 1.485 -6.717 9.907 1.00 79.38 73 GLY A N 1
ATOM 549 C CA . GLY A 1 73 ? 1.347 -6.414 8.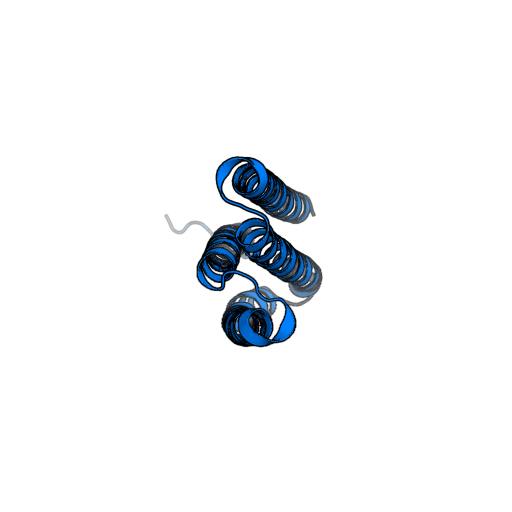485 1.00 79.38 73 GLY A CA 1
ATOM 550 C C . GLY A 1 73 ? 2.607 -5.812 7.861 1.00 79.38 73 GLY A C 1
ATOM 551 O O . GLY A 1 73 ? 2.836 -5.995 6.666 1.00 79.38 73 GLY A O 1
ATOM 552 N N . PHE A 1 74 ? 3.449 -5.130 8.642 1.00 80.94 74 PHE A N 1
ATOM 553 C CA . PHE A 1 74 ? 4.662 -4.492 8.128 1.00 80.94 74 PHE A CA 1
ATOM 554 C C . PHE A 1 74 ? 5.778 -5.484 7.728 1.00 80.94 74 PHE A C 1
ATOM 556 O O . PHE A 1 74 ? 6.229 -5.411 6.583 1.00 80.94 74 PHE A O 1
ATOM 563 N N . PRO A 1 75 ? 6.182 -6.466 8.560 1.00 84.19 75 PRO A N 1
ATOM 564 C CA . PRO A 1 75 ? 7.103 -7.527 8.142 1.00 84.19 75 PRO A CA 1
ATOM 565 C C . PRO A 1 75 ? 6.600 -8.298 6.921 1.00 84.19 75 PRO A C 1
ATOM 567 O O . PRO A 1 75 ? 7.380 -8.619 6.027 1.00 84.19 75 PRO A O 1
ATOM 570 N N . LEU A 1 76 ? 5.287 -8.540 6.842 1.00 85.19 76 LEU A N 1
ATOM 571 C CA . LEU A 1 76 ? 4.674 -9.196 5.690 1.00 85.19 76 LEU A CA 1
ATOM 572 C C . LEU A 1 76 ? 4.836 -8.362 4.407 1.00 85.19 76 LEU A C 1
ATOM 574 O O . LEU A 1 76 ? 5.151 -8.917 3.355 1.00 85.19 76 LEU A O 1
ATOM 578 N N . ARG A 1 77 ? 4.674 -7.033 4.490 1.00 84.06 77 ARG A N 1
ATOM 579 C CA . ARG A 1 77 ? 4.925 -6.107 3.369 1.00 84.06 77 ARG A CA 1
ATOM 580 C C . ARG A 1 77 ? 6.372 -6.171 2.898 1.00 84.06 77 ARG A C 1
ATOM 582 O O . ARG A 1 77 ? 6.596 -6.243 1.696 1.00 84.06 77 ARG A O 1
ATOM 589 N N . LEU A 1 78 ? 7.336 -6.191 3.817 1.00 84.50 78 LEU A N 1
ATOM 590 C CA . LEU A 1 78 ? 8.760 -6.290 3.480 1.00 84.50 78 LEU A CA 1
ATOM 591 C C . LEU A 1 78 ? 9.117 -7.644 2.852 1.00 84.50 78 LEU A C 1
ATOM 593 O O . LEU A 1 78 ? 9.834 -7.690 1.854 1.00 84.50 78 LEU A O 1
ATOM 597 N N . ALA A 1 79 ? 8.573 -8.743 3.379 1.00 86.62 79 ALA A N 1
ATOM 598 C CA . ALA A 1 79 ? 8.756 -10.070 2.797 1.00 86.62 79 ALA A CA 1
ATOM 599 C C . ALA A 1 79 ? 8.195 -10.134 1.367 1.00 86.62 79 ALA A C 1
ATOM 601 O O . ALA A 1 79 ? 8.877 -10.591 0.449 1.00 86.62 79 ALA A O 1
ATOM 602 N N . LEU A 1 80 ? 6.983 -9.610 1.155 1.00 84.75 80 LEU A N 1
ATOM 603 C CA . LEU A 1 80 ? 6.370 -9.528 -0.172 1.00 84.75 80 LEU A CA 1
ATOM 604 C C . LEU A 1 80 ? 7.154 -8.608 -1.108 1.00 84.75 80 LEU A C 1
ATOM 606 O O . LEU A 1 80 ? 7.340 -8.961 -2.268 1.00 84.75 80 LEU A O 1
ATOM 610 N N . GLN A 1 81 ? 7.676 -7.483 -0.618 1.00 83.50 81 GLN A N 1
ATOM 611 C CA . GLN A 1 81 ? 8.559 -6.626 -1.404 1.00 83.50 81 GLN A CA 1
ATOM 612 C C . GLN A 1 81 ? 9.783 -7.402 -1.895 1.00 83.50 81 GLN A C 1
ATOM 614 O O . GLN A 1 81 ? 10.089 -7.338 -3.080 1.00 83.50 81 GLN A O 1
ATOM 619 N N . GLY A 1 82 ? 10.444 -8.169 -1.023 1.00 81.75 82 GLY A N 1
ATOM 620 C CA . GLY A 1 82 ? 11.584 -9.007 -1.398 1.00 81.75 82 GLY A CA 1
ATOM 621 C C . GLY A 1 82 ? 11.216 -10.045 -2.460 1.00 81.75 82 GLY A C 1
ATOM 622 O O . GLY A 1 82 ? 11.865 -10.118 -3.501 1.00 81.75 82 GLY A O 1
ATOM 623 N N . VAL A 1 83 ? 10.129 -10.793 -2.250 1.00 85.75 83 VAL A N 1
ATOM 624 C CA . VAL A 1 83 ? 9.673 -11.826 -3.197 1.00 85.75 83 VAL A CA 1
ATOM 625 C C . VAL A 1 83 ? 9.326 -11.225 -4.560 1.00 85.75 83 VAL A C 1
ATOM 627 O O . VAL A 1 83 ? 9.769 -11.742 -5.582 1.00 85.75 83 VAL A O 1
ATOM 630 N N . PHE A 1 84 ? 8.580 -10.119 -4.598 1.00 80.81 84 PHE A N 1
ATOM 631 C CA . PHE A 1 84 ? 8.191 -9.470 -5.853 1.00 80.81 84 PHE A CA 1
ATOM 632 C C . PHE A 1 84 ? 9.344 -8.711 -6.521 1.00 80.81 84 PHE A C 1
ATOM 634 O O . PHE A 1 84 ? 9.374 -8.631 -7.747 1.00 80.81 84 PHE A O 1
ATOM 641 N N . ALA A 1 85 ? 10.321 -8.214 -5.760 1.00 79.94 85 ALA A N 1
ATOM 642 C CA . ALA A 1 85 ? 11.554 -7.653 -6.307 1.00 79.94 85 ALA A CA 1
ATOM 643 C C . ALA A 1 85 ? 12.395 -8.738 -7.002 1.00 79.94 85 ALA A C 1
ATOM 645 O O . ALA A 1 85 ? 12.825 -8.548 -8.141 1.00 79.94 85 ALA A O 1
ATOM 646 N N . PHE A 1 86 ? 12.562 -9.905 -6.369 1.00 79.38 86 PHE A N 1
ATOM 647 C CA . PHE A 1 86 ? 13.238 -11.055 -6.980 1.00 79.38 86 PHE A CA 1
ATOM 648 C C . PHE A 1 86 ? 12.451 -11.611 -8.178 1.00 79.38 86 PHE A C 1
ATOM 650 O O . PHE A 1 86 ? 13.019 -11.807 -9.251 1.00 79.38 86 PHE A O 1
ATOM 657 N N . ALA A 1 87 ? 11.136 -11.803 -8.050 1.00 76.19 87 ALA A N 1
ATOM 658 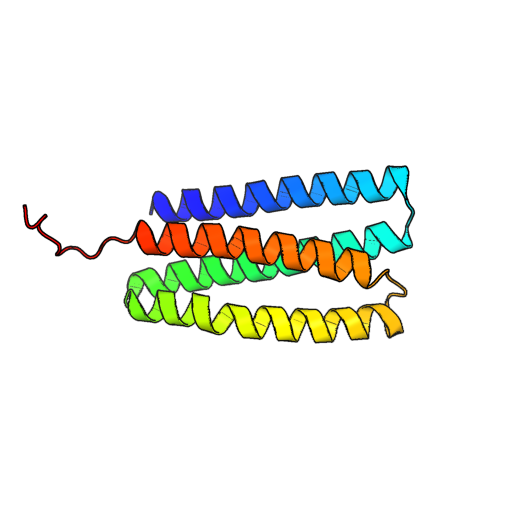C CA . ALA A 1 87 ? 10.287 -12.277 -9.146 1.00 76.19 87 ALA A CA 1
ATOM 659 C C . ALA A 1 87 ? 10.228 -11.279 -10.318 1.00 76.19 87 ALA A C 1
ATOM 661 O O . ALA A 1 87 ? 10.185 -11.678 -11.482 1.00 76.19 87 ALA A O 1
ATOM 662 N N . GLY A 1 88 ? 10.271 -9.977 -10.031 1.00 67.25 88 GLY A N 1
ATOM 663 C CA . GLY A 1 88 ? 10.283 -8.909 -11.026 1.00 67.25 88 GLY A CA 1
ATOM 664 C C . GLY A 1 88 ? 11.508 -8.904 -11.926 1.00 67.25 88 GLY A C 1
ATOM 665 O O . GLY A 1 88 ? 11.380 -8.641 -13.124 1.00 67.25 88 GLY A O 1
ATOM 666 N N . LEU A 1 89 ? 12.664 -9.253 -11.361 1.00 65.19 89 LEU A N 1
ATOM 667 C CA . LEU A 1 89 ? 13.913 -9.416 -12.100 1.00 65.19 89 LEU A CA 1
ATOM 668 C C . LEU A 1 89 ? 13.864 -10.619 -13.050 1.00 65.19 89 LEU A C 1
ATOM 670 O O . LEU A 1 89 ? 14.238 -10.489 -14.213 1.00 65.19 89 LEU A O 1
ATOM 674 N N . TYR A 1 90 ? 13.376 -11.770 -12.577 1.00 65.62 90 TYR A N 1
ATOM 675 C CA . TYR A 1 90 ? 13.461 -13.029 -13.329 1.00 65.62 90 TYR A CA 1
ATOM 676 C C . TYR A 1 90 ? 12.287 -13.290 -14.284 1.00 65.62 90 TYR A C 1
ATOM 678 O O . TYR A 1 90 ? 12.493 -13.875 -15.344 1.00 65.62 90 TYR A O 1
ATOM 686 N N . ILE A 1 91 ? 11.066 -12.864 -13.943 1.00 65.44 91 ILE A N 1
ATOM 687 C CA . ILE A 1 91 ? 9.849 -13.206 -14.707 1.00 65.44 91 ILE A CA 1
ATOM 688 C C . ILE A 1 91 ? 9.350 -12.015 -15.532 1.00 65.44 91 ILE A C 1
ATOM 690 O O . ILE A 1 91 ? 8.980 -12.172 -16.693 1.00 65.44 91 ILE A O 1
ATOM 694 N N . ILE A 1 92 ? 9.335 -10.813 -14.949 1.00 64.00 92 ILE A N 1
ATOM 695 C CA . ILE A 1 92 ? 8.623 -9.656 -15.525 1.00 64.00 92 ILE A CA 1
ATOM 696 C C . ILE A 1 92 ? 9.567 -8.721 -16.306 1.00 64.00 92 ILE A C 1
ATOM 698 O O . ILE A 1 92 ? 9.093 -7.896 -17.091 1.00 64.00 92 ILE A O 1
ATOM 702 N N . LYS A 1 93 ? 10.895 -8.869 -16.146 1.00 67.31 93 LYS A N 1
ATOM 703 C CA . LYS A 1 93 ? 11.918 -7.944 -16.675 1.00 67.31 93 LYS A CA 1
ATOM 704 C C . LYS A 1 93 ? 11.563 -6.483 -16.358 1.00 67.31 93 LYS A C 1
ATOM 706 O O . LYS A 1 93 ? 11.562 -5.621 -17.236 1.00 67.31 93 LYS A O 1
ATOM 711 N N . MET A 1 94 ? 11.185 -6.227 -15.106 1.00 69.56 94 MET A N 1
ATOM 712 C CA . MET A 1 94 ? 10.853 -4.885 -14.622 1.00 69.56 94 MET A CA 1
ATOM 713 C C . MET A 1 94 ? 12.008 -4.274 -13.837 1.00 69.56 94 MET A C 1
ATOM 715 O O . MET A 1 94 ? 12.848 -4.987 -13.292 1.00 69.56 94 MET A O 1
ATOM 719 N N . SER A 1 95 ? 12.025 -2.946 -13.751 1.00 75.56 95 SER A N 1
ATOM 720 C CA . SER A 1 95 ? 13.002 -2.235 -12.934 1.00 75.56 95 SER A CA 1
ATOM 721 C C . SER A 1 95 ? 12.700 -2.412 -11.452 1.00 75.56 95 SER A C 1
ATOM 723 O O . SER A 1 95 ? 11.702 -1.912 -10.920 1.00 75.56 95 SER A O 1
ATOM 725 N N . THR A 1 96 ? 13.582 -3.137 -10.771 1.00 74.25 96 THR A N 1
ATOM 726 C CA . THR A 1 96 ? 13.474 -3.436 -9.339 1.00 74.25 96 THR A CA 1
ATOM 727 C C . THR A 1 96 ? 13.515 -2.173 -8.495 1.00 74.25 96 THR A C 1
ATOM 729 O O . THR A 1 96 ? 12.844 -2.100 -7.469 1.00 74.25 96 THR A O 1
ATOM 732 N N . MET A 1 97 ? 14.277 -1.169 -8.938 1.00 77.88 97 MET A N 1
ATOM 733 C CA . MET A 1 97 ? 14.450 0.086 -8.215 1.00 77.88 97 MET A CA 1
ATOM 734 C C . MET A 1 97 ? 13.132 0.860 -8.147 1.00 77.88 97 MET A C 1
ATOM 736 O O . MET A 1 97 ? 12.701 1.228 -7.058 1.00 77.88 97 MET A O 1
ATOM 740 N N . HIS A 1 98 ? 12.440 1.020 -9.276 1.00 72.88 98 HIS A N 1
ATOM 741 C CA . HIS A 1 98 ? 11.179 1.762 -9.339 1.00 72.88 98 HIS A CA 1
ATOM 742 C C . HIS A 1 98 ? 10.013 0.986 -8.718 1.00 72.88 98 HIS A C 1
ATOM 744 O O . HIS A 1 98 ? 9.152 1.590 -8.077 1.00 72.88 98 HIS A O 1
ATOM 750 N N . PHE A 1 99 ? 10.027 -0.349 -8.808 1.00 79.88 99 PHE A N 1
ATOM 751 C CA . PHE A 1 99 ? 9.123 -1.202 -8.032 1.00 79.88 99 PHE A CA 1
ATOM 752 C C . PHE A 1 99 ? 9.302 -0.995 -6.523 1.00 79.88 99 PHE A C 1
ATOM 754 O O . PHE A 1 99 ? 8.329 -0.736 -5.810 1.00 79.88 99 PHE A O 1
ATOM 761 N N . ALA A 1 100 ? 10.544 -1.086 -6.035 1.00 80.06 100 ALA A N 1
ATOM 762 C CA . ALA A 1 100 ? 10.841 -0.947 -4.617 1.00 80.06 100 ALA A CA 1
ATOM 763 C C . ALA A 1 100 ? 10.444 0.440 -4.106 1.00 80.06 100 ALA A C 1
ATOM 765 O O . ALA A 1 100 ? 9.826 0.532 -3.049 1.00 80.06 100 ALA A O 1
ATOM 766 N N . LEU A 1 101 ? 10.726 1.495 -4.876 1.00 80.06 101 LEU A N 1
ATOM 767 C CA . LEU A 1 101 ? 10.406 2.877 -4.523 1.00 80.06 101 LEU A CA 1
ATOM 768 C C . LEU A 1 101 ? 8.893 3.106 -4.428 1.00 80.06 101 LEU A C 1
ATOM 770 O O . LEU A 1 101 ? 8.416 3.577 -3.397 1.00 80.06 101 LEU A O 1
ATOM 774 N N . ALA A 1 102 ? 8.127 2.700 -5.446 1.00 77.31 102 ALA A N 1
ATOM 775 C CA . ALA A 1 102 ? 6.668 2.822 -5.442 1.00 77.31 102 ALA A CA 1
ATOM 776 C C . ALA A 1 102 ? 6.033 2.044 -4.280 1.00 77.31 102 ALA A C 1
ATOM 778 O O . ALA A 1 102 ? 5.178 2.560 -3.556 1.00 77.31 102 ALA A O 1
ATOM 779 N N . PHE A 1 103 ? 6.489 0.807 -4.060 1.00 80.81 103 PHE A N 1
ATOM 780 C CA . PHE A 1 103 ? 5.973 -0.037 -2.990 1.00 80.81 103 PHE A CA 1
ATOM 781 C C . PHE A 1 103 ? 6.317 0.513 -1.600 1.00 80.81 103 PHE A C 1
ATOM 783 O O . PHE A 1 103 ? 5.476 0.490 -0.700 1.00 80.81 103 PHE A O 1
ATOM 790 N N . LEU A 1 104 ? 7.536 1.026 -1.414 1.00 83.00 104 LEU A N 1
ATOM 791 C CA . LEU A 1 104 ? 8.010 1.572 -0.144 1.00 83.00 104 LEU A CA 1
ATOM 792 C C . LEU A 1 104 ? 7.284 2.876 0.198 1.00 83.00 104 LEU A C 1
ATOM 794 O O . LEU A 1 104 ? 6.780 3.008 1.312 1.00 83.00 104 LEU A O 1
ATOM 798 N N . VAL A 1 105 ? 7.138 3.788 -0.767 1.00 81.88 105 VAL A N 1
ATOM 799 C CA . VAL A 1 105 ? 6.365 5.029 -0.596 1.00 81.88 105 VAL A CA 1
ATOM 800 C C . VAL A 1 105 ? 4.912 4.714 -0.243 1.00 81.88 105 VAL A C 1
ATOM 802 O O . VAL A 1 105 ? 4.400 5.227 0.751 1.00 81.88 105 VAL A O 1
ATOM 805 N N . GLY A 1 106 ? 4.258 3.813 -0.983 1.00 77.62 106 GLY A N 1
ATOM 806 C CA . GLY A 1 106 ? 2.892 3.392 -0.665 1.00 77.62 106 GLY A CA 1
ATOM 807 C C . GLY A 1 106 ? 2.777 2.732 0.716 1.00 77.62 106 GLY A C 1
ATOM 808 O O . GLY A 1 106 ? 1.824 2.984 1.454 1.00 77.62 106 GLY A O 1
ATOM 809 N N . THR A 1 107 ? 3.787 1.958 1.120 1.00 81.12 107 THR A N 1
ATOM 810 C CA . THR A 1 107 ? 3.836 1.315 2.440 1.00 81.12 107 THR A CA 1
ATOM 811 C C . THR A 1 107 ? 3.964 2.334 3.570 1.00 81.12 107 THR A C 1
ATOM 813 O O . THR A 1 107 ? 3.215 2.235 4.540 1.00 81.12 107 THR A O 1
ATOM 816 N N . ILE A 1 108 ? 4.849 3.327 3.440 1.00 83.69 108 ILE A N 1
ATOM 817 C CA . ILE A 1 108 ? 5.010 4.409 4.424 1.00 83.69 108 ILE A CA 1
ATOM 818 C C . ILE A 1 108 ? 3.721 5.224 4.543 1.00 83.69 108 ILE A C 1
ATOM 820 O O . ILE A 1 108 ? 3.252 5.478 5.651 1.00 83.69 108 ILE A O 1
ATOM 824 N N . LEU A 1 109 ? 3.120 5.609 3.416 1.00 79.12 109 LEU A N 1
ATOM 825 C CA . LEU A 1 109 ? 1.885 6.393 3.416 1.00 79.12 109 LEU A CA 1
ATOM 826 C C . LEU A 1 109 ? 0.730 5.621 4.058 1.00 79.12 109 LEU A C 1
ATOM 828 O O . LEU A 1 109 ? 0.002 6.178 4.879 1.00 79.12 109 LEU A O 1
ATOM 832 N N . SER A 1 110 ? 0.606 4.325 3.759 1.00 78.81 110 SER A N 1
ATOM 833 C CA . SER A 1 110 ? -0.345 3.450 4.445 1.00 78.81 110 SER A CA 1
ATOM 834 C C . SER A 1 110 ? -0.079 3.429 5.948 1.00 78.81 110 SER A C 1
ATOM 836 O O . SER A 1 110 ? -0.996 3.688 6.712 1.00 78.81 110 SER A O 1
ATOM 838 N N . LEU A 1 111 ? 1.164 3.216 6.390 1.00 81.25 111 LEU A N 1
ATOM 839 C CA . LEU A 1 111 ? 1.541 3.228 7.811 1.00 81.25 111 LEU A CA 1
ATOM 840 C C . LEU A 1 111 ? 1.145 4.522 8.529 1.00 81.25 111 LEU A C 1
ATOM 842 O O . LEU A 1 111 ? 0.633 4.469 9.644 1.00 81.25 111 LEU A O 1
ATOM 846 N N . ILE A 1 112 ? 1.337 5.679 7.893 1.00 81.69 112 ILE A N 1
ATOM 847 C CA . ILE A 1 112 ? 0.916 6.969 8.455 1.00 81.69 112 ILE A CA 1
ATOM 848 C C . ILE A 1 112 ? -0.602 6.981 8.680 1.00 81.69 112 ILE A C 1
ATOM 850 O O . ILE A 1 112 ? -1.061 7.369 9.757 1.00 81.69 112 ILE A O 1
ATOM 854 N N . VAL A 1 113 ? -1.385 6.510 7.703 1.00 78.25 113 VAL A N 1
ATOM 855 C CA . VAL A 1 113 ? -2.848 6.400 7.828 1.00 78.25 113 VAL A CA 1
ATOM 856 C C . VAL A 1 113 ? -3.237 5.395 8.913 1.00 78.25 113 VAL A C 1
ATOM 858 O O . VAL A 1 113 ? -4.155 5.658 9.688 1.00 78.25 113 VAL A O 1
ATOM 861 N N . GLU A 1 114 ? -2.534 4.270 9.008 1.00 77.25 114 GLU A N 1
ATOM 862 C CA . GLU A 1 114 ? -2.759 3.229 10.011 1.00 77.25 114 GLU A CA 1
ATOM 863 C C . GLU A 1 114 ? -2.520 3.742 11.438 1.00 77.25 114 GLU A C 1
ATOM 865 O O . GLU A 1 114 ? -3.365 3.553 12.315 1.00 77.25 114 GLU A O 1
ATOM 870 N N . ILE A 1 115 ? -1.408 4.449 11.662 1.00 78.00 115 ILE A N 1
ATOM 871 C CA . ILE A 1 115 ? -1.057 5.062 12.950 1.00 78.00 115 ILE A CA 1
ATOM 872 C C . ILE A 1 115 ? -2.051 6.172 13.306 1.00 78.00 115 ILE A C 1
ATOM 874 O O . ILE A 1 115 ? -2.530 6.237 14.439 1.00 78.00 115 ILE A O 1
ATOM 878 N N . TRP A 1 116 ? -2.415 7.023 12.343 1.00 79.19 116 TRP A N 1
ATOM 879 C CA . TRP A 1 116 ? -3.436 8.053 12.545 1.00 79.19 116 TRP A CA 1
ATOM 880 C C . TRP A 1 116 ? -4.800 7.441 12.898 1.00 79.19 116 TRP A C 1
ATOM 882 O O . TRP A 1 116 ? -5.488 7.905 13.811 1.00 79.19 116 TRP A O 1
ATOM 892 N N . PHE A 1 117 ? -5.186 6.358 12.223 1.00 71.81 117 PHE A N 1
ATOM 893 C CA . PHE A 1 117 ? -6.423 5.634 12.499 1.00 71.81 117 PHE A CA 1
ATOM 894 C C . PHE A 1 117 ? -6.415 4.989 13.890 1.00 71.81 117 PHE A C 1
ATOM 896 O O . PHE A 1 117 ? -7.419 5.036 14.598 1.00 71.81 117 PHE A O 1
ATOM 903 N N . PHE A 1 118 ? -5.275 4.444 14.317 1.00 69.38 118 PHE A N 1
ATOM 904 C CA . PHE A 1 118 ? -5.103 3.928 15.672 1.00 69.38 118 PHE A CA 1
ATOM 905 C C . PHE A 1 118 ? -5.236 5.040 16.721 1.00 69.38 118 PHE A C 1
ATOM 907 O O . PHE A 1 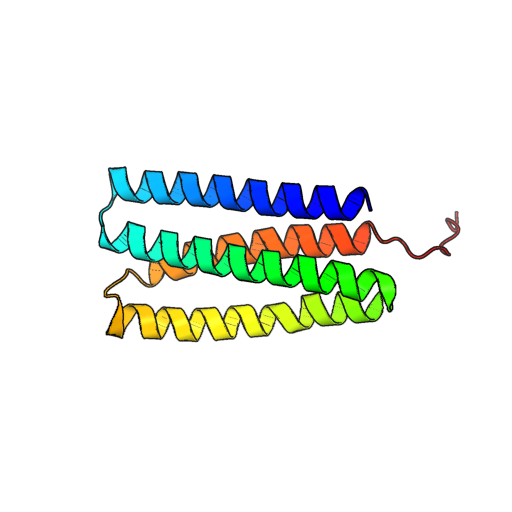118 ? -5.965 4.888 17.696 1.00 69.38 118 PHE A O 1
ATOM 914 N N . ASN A 1 119 ? -4.596 6.190 16.496 1.00 70.62 119 ASN A N 1
ATOM 915 C CA . ASN A 1 119 ? -4.645 7.322 17.422 1.00 70.62 119 ASN A CA 1
ATOM 916 C C . ASN A 1 119 ? -6.050 7.953 17.511 1.00 70.62 119 ASN A C 1
ATOM 918 O O . ASN A 1 119 ? -6.475 8.415 18.567 1.00 70.62 119 ASN A O 1
ATOM 922 N N . THR A 1 120 ? -6.810 7.932 16.413 1.00 68.12 120 THR A N 1
ATOM 923 C CA . THR A 1 120 ? -8.212 8.385 16.399 1.00 68.12 120 THR A CA 1
ATOM 924 C C . THR A 1 120 ? -9.184 7.383 17.026 1.00 68.12 120 THR A C 1
ATOM 926 O O . THR A 1 120 ? -10.322 7.751 17.323 1.00 68.12 120 THR A O 1
ATOM 929 N N . MET A 1 121 ? -8.756 6.143 17.292 1.00 61.75 121 MET A N 1
ATOM 930 C CA . MET A 1 121 ? -9.435 5.231 18.218 1.00 61.75 121 MET A CA 1
ATOM 931 C C . MET A 1 121 ? -8.968 5.478 19.646 1.00 61.75 121 MET A C 1
ATOM 933 O O . MET A 1 121 ? -8.382 4.617 20.301 1.00 61.75 121 MET A O 1
ATOM 937 N N . THR A 1 122 ? -9.237 6.671 20.160 1.00 51.50 122 THR A N 1
ATOM 938 C CA . THR A 1 122 ? -9.074 6.929 21.583 1.00 51.50 122 THR A CA 1
ATOM 939 C C . THR A 1 122 ? -9.986 5.995 22.374 1.00 51.50 122 THR A C 1
ATOM 941 O O . THR A 1 122 ? -11.206 5.971 22.207 1.00 51.50 122 THR A O 1
ATOM 944 N N . VAL A 1 123 ? -9.345 5.205 23.234 1.00 50.88 123 VAL A N 1
ATOM 945 C CA . VAL A 1 123 ? -9.940 4.407 24.306 1.00 50.88 123 VAL A CA 1
ATOM 946 C C . VAL A 1 123 ? -11.035 5.229 25.006 1.00 50.88 123 VAL A C 1
ATOM 948 O O . VAL A 1 123 ? -10.743 6.351 25.436 1.00 50.88 123 VAL A O 1
ATOM 951 N N . PRO A 1 124 ? -12.267 4.713 25.170 1.00 39.66 124 PRO A N 1
ATOM 952 C CA . PRO A 1 124 ? -13.238 5.338 26.057 1.00 39.66 124 PRO A CA 1
ATOM 953 C C . PRO A 1 124 ? -12.695 5.203 27.486 1.00 39.66 124 PRO A C 1
ATOM 955 O O . PRO A 1 124 ? -12.846 4.158 28.106 1.00 39.66 124 PRO A O 1
ATOM 958 N N . GLY A 1 125 ? -11.970 6.208 27.991 1.00 45.16 125 GLY A N 1
ATOM 959 C CA . GLY A 1 125 ? -11.447 6.121 29.358 1.00 45.16 125 GLY A CA 1
ATOM 960 C C . GLY A 1 125 ? -10.337 7.066 29.805 1.00 45.16 125 GLY A C 1
ATOM 961 O O . GLY A 1 125 ? -10.135 7.166 31.012 1.00 45.16 125 GLY A O 1
ATOM 962 N N . ARG A 1 126 ? -9.635 7.811 28.939 1.00 41.03 126 ARG A N 1
ATOM 963 C CA . ARG A 1 126 ? -8.756 8.880 29.455 1.00 41.03 126 ARG A CA 1
ATOM 964 C C . ARG A 1 126 ? -9.549 10.164 29.669 1.00 41.03 126 ARG A C 1
ATOM 966 O O . ARG A 1 126 ? -9.632 11.016 28.787 1.00 41.03 126 ARG A O 1
ATOM 973 N N . LYS A 1 127 ? -10.087 10.313 30.889 1.00 39.53 127 LYS A N 1
ATOM 974 C CA . LYS A 1 127 ? -10.206 11.638 31.510 1.00 39.53 127 LYS A CA 1
ATOM 975 C C . LYS A 1 127 ? -8.884 12.364 31.253 1.00 39.53 127 LYS A C 1
ATOM 977 O O . LYS A 1 127 ? -7.821 11.811 31.536 1.00 39.53 127 LYS A O 1
ATOM 982 N N . LYS A 1 128 ? -8.962 13.576 30.701 1.00 36.94 128 LYS A N 1
ATOM 983 C CA . LYS A 1 128 ? -7.870 14.545 30.791 1.00 36.94 128 LYS A CA 1
ATOM 984 C C . LYS A 1 128 ? -7.513 14.643 32.276 1.00 36.94 128 LYS A C 1
ATOM 986 O O . LYS A 1 128 ? -8.330 15.132 33.052 1.00 36.94 128 LYS A O 1
ATOM 991 N N . LEU A 1 129 ? -6.368 14.100 32.675 1.00 43.97 129 LEU A N 1
ATOM 992 C CA . LEU A 1 129 ? -5.722 14.592 33.881 1.00 43.97 129 LEU A CA 1
ATOM 993 C C . LEU A 1 129 ? -5.159 15.952 33.484 1.00 43.97 129 LEU A C 1
ATOM 995 O O . LEU A 1 129 ? -4.506 16.064 32.444 1.00 43.97 129 LEU A O 1
ATOM 999 N N . GLN A 1 130 ? -5.621 16.947 34.233 1.00 37.22 130 GLN A N 1
ATOM 1000 C CA . GLN A 1 130 ? -5.259 18.354 34.142 1.00 37.22 130 GLN A CA 1
ATOM 1001 C C . GLN A 1 130 ? -3.745 18.545 34.114 1.00 37.22 130 GLN A C 1
ATOM 1003 O O . GLN A 1 130 ? -3.043 17.730 34.754 1.00 37.22 130 GLN A O 1
#

Secondary structure (DSSP, 8-state):
-HHHHHHHHHHHHHHHHHHHHHHHHHHHT-HHHHHHHHHHHHHHHHHHHHHHHHHHHHTTT-HHHHHHHHHHHHHHHHHHHHHHHHHIIIII---HHHHHHHHHHHHHHHHHHHHHHHHHS--TT-----

pLDDT: mean 71.18, std 10.71, range [36.94, 86.62]